Protein AF-A0A0L8AEV6-F1 (afdb_monomer_lite)

Structure (mmCIF, N/CA/C/O backbone):
data_AF-A0A0L8AEV6-F1
#
_entry.id   AF-A0A0L8AEV6-F1
#
loop_
_atom_site.group_PDB
_atom_site.id
_atom_site.type_symbol
_atom_site.label_atom_id
_atom_site.label_alt_id
_atom_site.label_comp_id
_atom_site.label_asym_id
_atom_site.label_entity_id
_atom_site.label_seq_id
_atom_site.pdbx_PDB_ins_code
_atom_site.Cartn_x
_atom_site.Cartn_y
_atom_site.Cartn_z
_atom_site.occupancy
_atom_site.B_iso_or_equiv
_atom_site.auth_seq_id
_atom_site.auth_comp_id
_atom_site.auth_asym_id
_atom_site.auth_atom_id
_atom_site.pdbx_PDB_model_num
ATOM 1 N N . MET A 1 1 ? 32.623 15.610 -85.788 1.00 56.69 1 MET A N 1
ATOM 2 C CA . MET A 1 1 ? 33.022 15.887 -84.391 1.00 56.69 1 MET A CA 1
ATOM 3 C C . MET A 1 1 ? 34.478 16.308 -84.399 1.00 56.69 1 MET A C 1
ATOM 5 O O . MET A 1 1 ? 35.258 15.693 -85.119 1.00 56.69 1 MET A O 1
ATOM 9 N N . ARG A 1 2 ? 34.822 17.404 -83.721 1.00 74.31 2 ARG A N 1
ATOM 10 C CA . ARG A 1 2 ? 36.180 17.974 -83.730 1.00 74.31 2 ARG A CA 1
ATOM 11 C C . ARG A 1 2 ? 37.019 17.178 -82.719 1.00 74.31 2 ARG A C 1
ATOM 13 O O . ARG A 1 2 ? 36.476 16.727 -81.717 1.00 74.31 2 ARG A O 1
ATOM 20 N N . ASN A 1 3 ? 38.322 17.002 -82.943 1.00 75.50 3 ASN A N 1
ATOM 21 C CA . ASN A 1 3 ? 39.177 16.171 -82.069 1.00 75.50 3 ASN A CA 1
ATOM 22 C C . ASN A 1 3 ? 39.126 16.573 -80.576 1.00 75.50 3 ASN A C 1
ATOM 24 O O . ASN A 1 3 ? 39.314 15.731 -79.702 1.00 75.50 3 ASN A O 1
ATOM 28 N N . TYR A 1 4 ? 38.805 17.837 -80.284 1.00 80.81 4 TYR A N 1
ATOM 29 C CA . TYR A 1 4 ? 38.609 18.361 -78.930 1.00 80.81 4 TYR A CA 1
ATOM 30 C C . TYR A 1 4 ? 37.416 17.740 -78.183 1.00 80.81 4 TYR A C 1
ATOM 32 O O . TYR A 1 4 ? 37.508 17.526 -76.976 1.00 80.81 4 TYR A O 1
ATOM 40 N N . ASP A 1 5 ? 36.330 17.395 -78.883 1.00 83.81 5 ASP A N 1
ATOM 41 C CA . ASP A 1 5 ? 35.128 16.814 -78.267 1.00 83.81 5 ASP A CA 1
ATOM 42 C C . ASP A 1 5 ? 35.411 15.391 -77.765 1.00 83.81 5 ASP A C 1
ATOM 44 O O . ASP A 1 5 ? 34.998 15.007 -76.673 1.00 83.81 5 ASP A O 1
ATOM 48 N N . LEU A 1 6 ? 36.178 14.615 -78.538 1.00 84.75 6 LEU A N 1
ATOM 49 C CA . LEU A 1 6 ? 36.577 13.251 -78.176 1.00 84.75 6 LEU A CA 1
ATOM 50 C C . LEU A 1 6 ? 37.546 13.236 -76.988 1.00 84.75 6 LEU A C 1
ATOM 52 O O . LEU A 1 6 ? 37.410 12.405 -76.090 1.00 84.75 6 LEU A O 1
ATOM 56 N N . GLU A 1 7 ? 38.495 14.174 -76.954 1.00 87.75 7 GLU A N 1
ATOM 57 C CA . GLU A 1 7 ? 39.428 14.349 -75.836 1.00 87.75 7 GLU A CA 1
ATOM 58 C C . GLU A 1 7 ? 38.678 14.733 -74.546 1.00 87.75 7 GLU A C 1
ATOM 60 O O . GLU A 1 7 ? 38.949 14.178 -73.476 1.00 87.75 7 GLU A O 1
ATOM 65 N N . PHE A 1 8 ? 37.684 15.624 -74.651 1.00 89.62 8 PHE A N 1
ATOM 66 C CA . PHE A 1 8 ? 36.804 15.995 -73.543 1.00 89.62 8 PHE A CA 1
ATOM 67 C C . PHE A 1 8 ? 35.978 14.801 -73.045 1.00 89.62 8 PHE A C 1
ATOM 69 O O . PHE A 1 8 ? 36.043 14.482 -71.857 1.00 89.62 8 PHE A O 1
ATOM 76 N N . LEU A 1 9 ? 35.272 14.087 -73.934 1.00 91.75 9 LEU A N 1
ATOM 77 C CA . LEU A 1 9 ? 34.476 12.908 -73.566 1.00 91.75 9 LEU A CA 1
ATOM 78 C C . LEU A 1 9 ? 35.332 11.819 -72.908 1.00 91.75 9 LEU A C 1
ATOM 80 O O . LEU A 1 9 ? 34.893 11.203 -71.936 1.00 91.75 9 LEU A O 1
ATOM 84 N N . LYS A 1 10 ? 36.558 11.592 -73.393 1.00 90.69 10 LYS A N 1
ATOM 85 C CA . LYS A 1 10 ? 37.486 10.608 -72.820 1.00 90.69 10 LYS A CA 1
ATOM 86 C C . LYS A 1 10 ? 37.889 10.982 -71.394 1.00 90.69 10 LYS A C 1
ATOM 88 O O . LYS A 1 10 ? 37.811 10.144 -70.498 1.00 90.69 10 LYS A O 1
ATOM 93 N N . ARG A 1 11 ? 38.289 12.237 -71.165 1.00 93.38 11 ARG A N 1
ATOM 94 C CA . ARG A 1 11 ? 38.660 12.732 -69.827 1.00 93.38 11 ARG A CA 1
ATOM 95 C C . ARG A 1 11 ? 37.471 12.706 -68.874 1.00 93.38 11 ARG A C 1
ATOM 97 O O . ARG A 1 11 ? 37.602 12.217 -67.758 1.00 93.38 11 ARG A O 1
ATOM 104 N N . PHE A 1 12 ? 36.311 13.153 -69.343 1.00 94.00 12 PHE A N 1
ATOM 105 C CA . PHE A 1 12 ? 35.071 13.140 -68.576 1.00 94.00 12 PHE A CA 1
ATOM 106 C C . PHE A 1 12 ? 34.655 11.714 -68.179 1.00 94.00 12 PHE A C 1
ATOM 108 O O . PHE A 1 12 ? 34.363 11.456 -67.014 1.00 94.00 12 PHE A O 1
ATOM 115 N N . SER A 1 13 ? 34.737 10.757 -69.108 1.00 94.56 13 SER A N 1
ATOM 116 C CA . SER A 1 13 ? 34.423 9.345 -68.842 1.00 94.56 13 SER A CA 1
ATOM 117 C C . SER A 1 13 ? 35.401 8.697 -67.858 1.00 94.56 13 SER A C 1
ATOM 119 O O . SER A 1 13 ? 34.974 7.940 -66.991 1.00 94.56 13 SER A O 1
ATOM 121 N N . MET A 1 14 ? 36.701 9.012 -67.941 1.00 95.69 14 MET A N 1
ATOM 122 C CA . MET A 1 14 ? 37.698 8.517 -66.978 1.00 95.69 14 MET A CA 1
ATOM 123 C C . MET A 1 14 ? 37.433 9.034 -65.562 1.00 95.69 14 MET A C 1
ATOM 125 O O . MET A 1 14 ? 37.534 8.268 -64.606 1.00 95.69 14 MET A O 1
ATOM 129 N N . VAL A 1 15 ? 37.058 10.310 -65.423 1.00 95.75 15 VAL A N 1
ATOM 130 C CA . VAL A 1 15 ? 36.694 10.887 -64.121 1.00 95.75 15 VAL A CA 1
ATOM 131 C C . VAL A 1 15 ? 35.445 10.207 -63.563 1.00 95.75 15 VAL A C 1
ATOM 133 O O . VAL A 1 15 ? 35.451 9.807 -62.402 1.00 95.75 15 VAL A O 1
ATOM 136 N N . ILE A 1 16 ? 34.405 9.997 -64.377 1.00 95.94 16 ILE A N 1
ATOM 137 C CA . ILE A 1 16 ? 33.194 9.283 -63.941 1.00 95.94 16 ILE A CA 1
ATOM 138 C C . ILE A 1 16 ? 33.519 7.851 -63.505 1.00 95.94 16 ILE A C 1
ATOM 140 O O . ILE A 1 16 ? 33.059 7.423 -62.450 1.00 95.94 16 ILE A O 1
ATOM 144 N N . ALA A 1 17 ? 34.326 7.121 -64.279 1.00 96.38 17 ALA A N 1
ATOM 145 C CA . ALA A 1 17 ? 34.719 5.757 -63.938 1.00 96.38 17 ALA A CA 1
ATOM 146 C C . ALA A 1 17 ? 35.492 5.705 -62.612 1.00 96.38 17 ALA A C 1
ATOM 148 O O . ALA A 1 17 ? 35.178 4.883 -61.752 1.00 96.38 17 ALA A O 1
ATOM 149 N N . LEU A 1 18 ? 36.443 6.622 -62.409 1.00 97.12 18 LEU A N 1
ATOM 150 C CA . LEU A 1 18 ? 37.191 6.735 -61.158 1.00 97.12 18 LEU A CA 1
ATOM 151 C C . LEU A 1 18 ? 36.253 7.005 -59.974 1.00 97.12 18 LEU A C 1
ATOM 153 O O . LEU A 1 18 ? 36.306 6.294 -58.970 1.00 97.12 18 LEU A O 1
ATOM 157 N N . LEU A 1 19 ? 35.355 7.983 -60.103 1.00 97.06 19 LEU A N 1
ATOM 158 C CA . LEU A 1 19 ? 34.392 8.308 -59.052 1.00 97.06 19 LEU A CA 1
ATOM 159 C C . LEU A 1 19 ? 33.478 7.116 -58.744 1.00 97.06 19 LEU A C 1
ATOM 161 O O . LEU A 1 19 ? 33.312 6.775 -57.577 1.00 97.06 19 LEU A O 1
ATOM 165 N N . ALA A 1 20 ? 32.973 6.422 -59.767 1.00 96.88 20 ALA A N 1
ATOM 166 C CA . ALA A 1 20 ? 32.144 5.232 -59.592 1.00 96.88 20 ALA A CA 1
ATOM 167 C C . ALA A 1 20 ? 32.888 4.112 -58.845 1.00 96.88 20 ALA A C 1
ATOM 169 O O . ALA A 1 20 ? 32.328 3.505 -57.931 1.00 96.88 20 ALA A O 1
ATOM 170 N N . THR A 1 21 ? 34.162 3.864 -59.173 1.00 97.31 21 THR A N 1
ATOM 171 C CA . THR A 1 21 ? 34.972 2.860 -58.461 1.00 97.31 21 THR A CA 1
ATOM 172 C C . THR A 1 21 ? 35.213 3.226 -57.001 1.00 97.31 21 THR A C 1
ATOM 174 O O . THR A 1 21 ? 35.112 2.360 -56.133 1.00 97.31 21 THR A O 1
ATOM 177 N N . ILE A 1 22 ? 35.466 4.506 -56.713 1.00 98.00 22 ILE A N 1
ATOM 178 C CA . ILE A 1 22 ? 35.651 4.989 -55.342 1.00 98.00 22 ILE A CA 1
ATOM 179 C C . ILE A 1 22 ? 34.350 4.823 -54.558 1.00 98.00 22 ILE A C 1
ATOM 181 O O . ILE A 1 22 ? 34.367 4.291 -53.451 1.00 98.00 22 ILE A O 1
ATOM 185 N N . THR A 1 23 ? 33.213 5.211 -55.138 1.00 97.62 23 THR A N 1
ATOM 186 C CA . THR A 1 23 ? 31.901 5.046 -54.508 1.00 97.62 23 THR A CA 1
ATOM 187 C C . THR A 1 23 ? 31.614 3.582 -54.184 1.00 97.62 23 THR A C 1
ATOM 189 O O . THR A 1 23 ? 31.248 3.278 -53.050 1.00 97.62 23 THR A O 1
ATOM 192 N N . LEU A 1 24 ? 31.835 2.660 -55.127 1.00 97.94 24 LEU A N 1
ATOM 193 C CA . LEU A 1 24 ? 31.657 1.226 -54.879 1.00 97.94 24 LEU A CA 1
ATOM 194 C C . LEU A 1 24 ? 32.587 0.719 -53.769 1.00 97.94 24 LEU A C 1
ATOM 196 O O . LEU A 1 24 ? 32.140 -0.011 -52.885 1.00 97.94 24 LEU A O 1
ATOM 200 N N . GLY A 1 25 ? 33.851 1.151 -53.763 1.00 97.81 25 GLY A N 1
ATOM 201 C CA . GLY A 1 25 ? 34.806 0.816 -52.706 1.00 97.81 25 GLY A CA 1
ATOM 202 C C . GLY A 1 25 ? 34.353 1.287 -51.321 1.00 97.81 25 GLY A C 1
ATOM 203 O O . GLY A 1 25 ? 34.403 0.516 -50.362 1.00 97.81 25 GLY A O 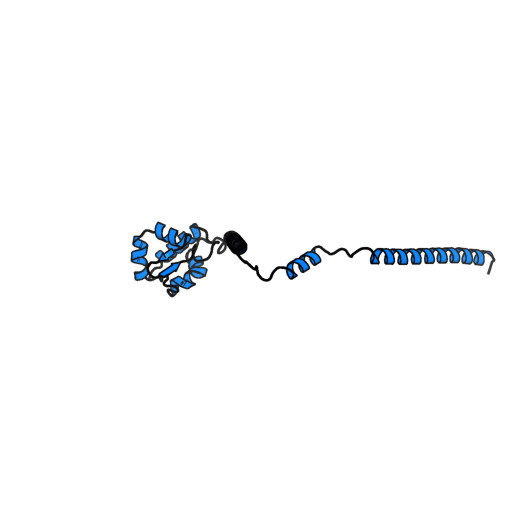1
ATOM 204 N N . LEU A 1 26 ? 33.845 2.519 -51.215 1.00 97.81 26 LEU A N 1
ATOM 205 C CA . LEU A 1 26 ? 33.321 3.070 -49.962 1.00 97.81 26 LEU A CA 1
ATOM 206 C C . LEU A 1 26 ? 32.075 2.321 -49.473 1.00 97.81 26 LEU A C 1
ATOM 208 O O . LEU A 1 26 ? 31.958 2.066 -48.276 1.00 97.81 26 LEU A O 1
ATOM 212 N N . ILE A 1 27 ? 31.175 1.920 -50.378 1.00 97.31 27 ILE A N 1
ATOM 213 C CA . ILE A 1 27 ? 29.987 1.125 -50.028 1.00 97.31 27 ILE A CA 1
ATOM 214 C C . ILE A 1 27 ? 30.397 -0.242 -49.467 1.00 97.31 27 ILE A C 1
ATOM 216 O O . ILE A 1 27 ? 29.889 -0.654 -48.424 1.00 97.31 27 ILE A O 1
ATOM 220 N N . LEU A 1 28 ? 31.338 -0.931 -50.121 1.00 97.25 28 LEU A N 1
ATOM 221 C CA . LEU A 1 28 ? 31.825 -2.236 -49.662 1.00 97.25 28 LEU A CA 1
ATOM 222 C C . LEU A 1 28 ? 32.529 -2.136 -48.305 1.00 97.25 28 LEU A C 1
ATOM 224 O O . LEU A 1 28 ? 32.299 -2.971 -47.431 1.00 97.25 28 LEU A O 1
ATOM 228 N N . LEU A 1 29 ? 33.344 -1.098 -48.105 1.00 95.75 29 LEU A N 1
ATOM 229 C CA . LEU A 1 29 ? 34.008 -0.847 -46.828 1.00 95.75 29 LEU A CA 1
ATOM 230 C C . LEU A 1 29 ? 32.997 -0.551 -45.711 1.00 95.75 29 LEU A C 1
ATOM 232 O O . LEU A 1 29 ? 33.110 -1.114 -44.622 1.00 95.75 29 LEU A O 1
ATOM 236 N N . ALA A 1 30 ? 31.989 0.284 -45.977 1.00 94.75 30 ALA A N 1
ATOM 237 C CA . ALA A 1 30 ? 30.932 0.587 -45.015 1.00 94.75 30 ALA A CA 1
ATOM 238 C C . ALA A 1 30 ? 30.132 -0.669 -44.636 1.00 94.75 30 ALA A C 1
ATOM 240 O O . ALA A 1 30 ? 29.903 -0.914 -43.451 1.00 94.75 30 ALA A O 1
ATOM 241 N N . ALA A 1 31 ? 29.772 -1.502 -45.618 1.00 94.12 31 ALA A N 1
ATOM 242 C CA . ALA A 1 31 ? 29.096 -2.775 -45.376 1.00 94.12 31 ALA A CA 1
ATOM 243 C C . ALA A 1 31 ? 29.964 -3.725 -44.535 1.00 94.12 31 ALA A C 1
ATOM 245 O O . ALA A 1 31 ? 29.481 -4.308 -43.565 1.00 94.12 31 ALA A O 1
ATOM 246 N N . TYR A 1 32 ? 31.261 -3.827 -44.846 1.00 95.44 32 TYR A N 1
ATOM 247 C CA . TYR A 1 32 ? 32.200 -4.633 -44.069 1.00 95.44 32 TYR A CA 1
ATOM 248 C C . TYR A 1 32 ? 32.265 -4.177 -42.606 1.00 95.44 32 TYR A C 1
ATOM 250 O O . TYR A 1 32 ? 32.092 -4.997 -41.706 1.00 95.44 32 TYR A O 1
ATOM 258 N N . ILE A 1 33 ? 32.436 -2.875 -42.354 1.00 93.25 33 ILE A N 1
ATOM 259 C CA . ILE A 1 33 ? 32.487 -2.321 -40.992 1.00 93.25 33 ILE A CA 1
ATOM 260 C C . ILE A 1 33 ? 31.164 -2.564 -40.252 1.00 93.25 33 ILE A C 1
ATOM 262 O O . ILE A 1 33 ? 31.179 -3.020 -39.109 1.00 93.25 33 ILE A O 1
ATOM 266 N N . HIS A 1 34 ? 30.023 -2.342 -40.909 1.00 90.81 34 HIS A N 1
ATOM 267 C CA . HIS A 1 34 ? 28.701 -2.540 -40.311 1.00 90.81 34 HIS A CA 1
ATOM 268 C C . HIS A 1 34 ? 28.459 -3.990 -39.862 1.00 90.81 34 HIS A C 1
ATOM 270 O O . HIS A 1 34 ? 27.859 -4.216 -38.819 1.00 90.81 34 HIS A O 1
ATOM 276 N N . THR A 1 35 ? 28.983 -4.983 -40.590 1.00 89.75 35 THR A N 1
ATOM 277 C CA . THR A 1 35 ? 28.868 -6.401 -40.188 1.00 89.75 35 THR A CA 1
ATOM 278 C C . THR A 1 35 ? 29.774 -6.804 -39.020 1.00 89.75 35 THR A C 1
ATOM 280 O O . THR A 1 35 ? 29.586 -7.876 -38.446 1.00 89.75 35 THR A O 1
ATOM 283 N N . ARG A 1 36 ? 30.775 -5.986 -38.671 1.00 92.38 36 ARG A N 1
ATOM 284 C CA . ARG A 1 36 ? 31.765 -6.292 -37.623 1.00 92.38 36 ARG A CA 1
ATOM 285 C C . ARG A 1 36 ? 31.505 -5.568 -36.305 1.00 92.38 36 ARG A C 1
ATOM 287 O O . ARG A 1 36 ? 32.052 -5.987 -35.288 1.00 92.38 36 ARG A O 1
ATOM 294 N N . ILE A 1 37 ? 30.695 -4.511 -36.311 1.00 86.75 37 ILE A N 1
ATOM 295 C CA . ILE A 1 37 ? 30.365 -3.734 -35.115 1.00 86.75 37 ILE A CA 1
ATOM 296 C C . ILE A 1 37 ? 28.958 -4.133 -34.650 1.00 86.75 37 ILE A C 1
ATOM 298 O O . ILE A 1 37 ? 28.020 -4.051 -35.445 1.00 86.75 37 ILE A O 1
ATOM 302 N N . PRO A 1 38 ? 28.777 -4.575 -33.391 1.00 81.50 38 PRO A N 1
ATOM 303 C CA . PRO A 1 38 ? 27.448 -4.873 -32.874 1.00 81.50 38 PRO A CA 1
ATOM 304 C C . PRO A 1 38 ? 26.574 -3.609 -32.917 1.00 81.50 38 PRO A C 1
ATOM 306 O O . PRO A 1 38 ? 27.062 -2.522 -32.603 1.00 81.50 38 PRO A O 1
ATOM 309 N N . PRO A 1 39 ? 25.289 -3.724 -33.295 1.00 79.69 39 PRO A N 1
ATOM 310 C CA . PRO A 1 39 ? 24.402 -2.573 -33.346 1.00 79.69 39 PRO A CA 1
ATOM 311 C C . PRO A 1 39 ? 24.244 -1.966 -31.950 1.00 79.69 39 PRO A C 1
ATOM 313 O O . PRO A 1 39 ? 24.089 -2.687 -30.962 1.00 79.69 39 PRO A O 1
ATOM 316 N N . GLU A 1 40 ? 24.250 -0.636 -31.867 1.00 80.50 40 GLU A N 1
ATOM 317 C CA . GLU A 1 40 ? 23.989 0.052 -30.608 1.00 80.50 40 GLU A CA 1
ATOM 318 C C . GLU A 1 40 ? 22.561 -0.237 -30.137 1.00 80.50 40 GLU A C 1
ATOM 320 O O . GLU A 1 40 ? 21.574 0.003 -30.838 1.00 80.50 40 GLU A O 1
ATOM 325 N N . VAL A 1 41 ? 22.443 -0.774 -28.924 1.00 84.69 41 VAL A N 1
ATOM 326 C CA . VAL A 1 41 ? 21.146 -1.028 -28.305 1.00 84.69 41 VAL A CA 1
ATOM 327 C C . VAL A 1 41 ? 20.667 0.273 -27.679 1.00 84.69 41 VAL A C 1
ATOM 329 O O . VAL A 1 41 ? 21.320 0.820 -26.792 1.00 84.69 41 VAL A O 1
ATOM 332 N N . SER A 1 42 ? 19.504 0.768 -28.108 1.00 88.44 42 SER A N 1
ATOM 333 C CA . SER A 1 42 ? 18.943 1.974 -27.505 1.00 88.44 42 SER A CA 1
ATOM 334 C C . SER A 1 42 ? 18.688 1.764 -26.001 1.00 88.44 42 SER A C 1
ATOM 336 O O . SER A 1 42 ? 18.255 0.677 -25.593 1.00 88.44 42 SER A O 1
ATOM 338 N N . PRO A 1 43 ? 18.835 2.803 -25.159 1.00 88.00 43 PRO A N 1
ATOM 339 C CA . PRO A 1 43 ? 18.505 2.707 -23.735 1.00 88.00 43 PRO A CA 1
ATOM 340 C C . PRO A 1 43 ? 17.066 2.226 -23.484 1.00 88.00 43 PRO A C 1
ATOM 342 O O . PRO A 1 43 ? 16.775 1.545 -22.502 1.00 88.00 43 PRO A O 1
ATOM 345 N N . THR A 1 44 ? 16.148 2.538 -24.403 1.00 90.12 44 THR A N 1
ATOM 346 C CA . THR A 1 44 ? 14.757 2.071 -24.365 1.00 90.12 44 THR A CA 1
ATOM 347 C C . THR A 1 44 ? 14.617 0.579 -24.680 1.00 90.12 44 THR A C 1
ATOM 349 O O . THR A 1 44 ? 13.786 -0.099 -24.076 1.00 90.12 44 THR A O 1
ATOM 352 N N . ALA A 1 45 ? 15.410 0.030 -25.604 1.00 86.69 45 ALA A N 1
ATOM 353 C CA . ALA A 1 45 ? 15.432 -1.401 -25.896 1.00 86.69 45 ALA A CA 1
ATOM 354 C C . ALA A 1 45 ? 16.069 -2.205 -24.752 1.00 86.69 45 ALA A C 1
ATOM 356 O O . ALA A 1 45 ? 15.545 -3.265 -24.404 1.00 86.69 45 ALA A O 1
ATOM 357 N N . ALA A 1 46 ? 17.116 -1.668 -24.120 1.00 87.62 46 ALA A N 1
ATOM 358 C CA . ALA A 1 46 ? 17.718 -2.250 -22.922 1.00 87.62 46 ALA A CA 1
ATOM 359 C C . ALA A 1 46 ? 16.697 -2.346 -21.772 1.00 87.62 46 ALA A C 1
ATOM 361 O O . ALA A 1 46 ? 16.410 -3.447 -21.303 1.00 87.62 46 ALA A O 1
ATOM 362 N N . LYS A 1 47 ? 16.021 -1.236 -21.431 1.00 86.81 47 LYS A N 1
ATOM 363 C CA . LYS A 1 47 ? 14.976 -1.213 -20.387 1.00 86.81 47 LYS A CA 1
ATOM 364 C C . LYS A 1 47 ? 13.827 -2.192 -20.644 1.00 86.81 47 LYS A C 1
ATOM 366 O O . LYS A 1 47 ? 13.369 -2.866 -19.727 1.00 86.81 47 LYS A O 1
ATOM 371 N N . ARG A 1 48 ? 13.357 -2.307 -21.893 1.00 87.06 48 ARG A N 1
ATOM 372 C CA . ARG A 1 48 ? 12.302 -3.278 -22.251 1.00 87.06 48 ARG A CA 1
ATOM 373 C C . ARG A 1 48 ? 12.754 -4.726 -22.078 1.00 87.06 48 ARG A C 1
ATOM 375 O O . ARG A 1 48 ? 11.931 -5.602 -21.831 1.00 87.06 48 ARG A O 1
ATOM 382 N N . THR A 1 49 ? 14.037 -5.011 -22.265 1.00 86.81 49 THR A N 1
ATOM 383 C CA . THR A 1 49 ? 14.584 -6.351 -22.033 1.00 86.81 49 THR A CA 1
ATOM 384 C C . THR A 1 49 ? 14.718 -6.623 -20.541 1.00 86.81 49 THR A C 1
ATOM 386 O O . THR A 1 49 ? 14.242 -7.661 -20.098 1.00 86.81 49 THR A O 1
ATOM 389 N N . GLU A 1 50 ? 15.222 -5.665 -19.760 1.00 86.81 50 GLU A N 1
ATOM 390 C CA . GLU A 1 50 ? 15.292 -5.748 -18.291 1.00 86.81 50 GLU A CA 1
ATOM 391 C C . GLU A 1 50 ? 13.923 -6.006 -17.650 1.00 86.81 50 GLU A C 1
ATOM 393 O O . GLU A 1 50 ? 13.784 -6.883 -16.802 1.00 86.81 50 GLU A O 1
ATOM 398 N N . GLN A 1 51 ? 12.882 -5.306 -18.104 1.00 86.12 51 GLN A N 1
ATOM 399 C CA . GLN A 1 51 ? 11.516 -5.530 -17.624 1.00 86.12 51 GLN A CA 1
ATOM 400 C C . GLN A 1 51 ? 11.020 -6.953 -17.920 1.00 86.12 51 GLN A C 1
ATOM 402 O O . GLN A 1 51 ? 10.361 -7.558 -17.077 1.00 86.12 51 GLN A O 1
ATOM 407 N N . ARG A 1 52 ? 11.363 -7.512 -19.089 1.00 84.56 52 ARG A N 1
ATOM 408 C CA . ARG A 1 52 ? 10.948 -8.867 -19.497 1.00 84.56 52 ARG A CA 1
ATOM 409 C C . ARG A 1 52 ? 11.690 -9.983 -18.765 1.00 84.56 52 ARG A C 1
ATOM 411 O O . ARG A 1 52 ? 11.116 -11.051 -18.598 1.00 84.56 52 ARG A O 1
ATOM 418 N N . ILE A 1 53 ? 12.936 -9.752 -18.351 1.00 86.31 53 ILE A N 1
ATOM 419 C CA . ILE A 1 53 ? 13.726 -10.726 -17.577 1.00 86.31 53 ILE A CA 1
ATOM 420 C C . ILE A 1 53 ? 13.553 -10.560 -16.064 1.00 86.31 53 ILE A C 1
ATOM 422 O O . ILE A 1 53 ? 14.174 -11.296 -15.298 1.00 86.31 53 ILE A O 1
ATOM 426 N N . SER A 1 54 ? 12.742 -9.594 -15.621 1.00 80.25 54 SER A N 1
ATOM 427 C CA . SER A 1 54 ? 12.472 -9.429 -14.197 1.00 80.25 54 SER A CA 1
ATOM 428 C C . SER A 1 54 ? 11.821 -10.702 -13.625 1.00 80.25 54 SER A C 1
ATOM 430 O O . SER A 1 54 ? 10.931 -11.273 -14.262 1.00 80.25 54 SER A O 1
ATOM 432 N N . PRO A 1 55 ? 12.270 -11.195 -12.454 1.00 78.94 55 PRO A N 1
ATOM 433 C CA . PRO A 1 55 ? 11.713 -12.405 -11.868 1.00 78.94 55 PRO A CA 1
ATOM 434 C C . PRO A 1 55 ? 10.223 -12.216 -11.576 1.00 78.94 55 PRO A C 1
ATOM 436 O O . PRO A 1 55 ? 9.830 -11.243 -10.935 1.00 78.94 55 PRO A O 1
ATOM 439 N N . THR A 1 56 ? 9.397 -13.181 -11.977 1.00 78.75 56 THR A N 1
ATOM 440 C CA . THR A 1 56 ? 7.956 -13.195 -11.668 1.00 78.75 56 THR A CA 1
ATOM 441 C C . THR A 1 56 ? 7.665 -13.484 -10.191 1.00 78.75 56 THR A C 1
ATOM 443 O O . THR A 1 56 ? 6.536 -13.325 -9.736 1.00 78.75 56 THR A O 1
ATOM 446 N N . GLY A 1 57 ? 8.680 -13.901 -9.434 1.00 73.19 57 GLY A N 1
ATOM 447 C CA . GLY A 1 57 ? 8.639 -14.127 -7.997 1.00 73.19 57 GLY A CA 1
ATOM 448 C C . GLY A 1 57 ? 10.046 -14.354 -7.452 1.00 73.19 57 GLY A C 1
ATOM 449 O O . GLY A 1 57 ? 10.965 -14.699 -8.195 1.00 73.19 57 GLY A O 1
ATOM 450 N N . ALA A 1 58 ? 10.226 -14.148 -6.151 1.00 76.56 58 ALA A N 1
ATOM 451 C CA . ALA A 1 58 ? 11.480 -14.441 -5.470 1.00 76.56 58 ALA A CA 1
ATOM 452 C C . ALA A 1 58 ? 11.405 -15.824 -4.807 1.00 76.56 58 ALA A C 1
ATOM 454 O O . ALA A 1 58 ? 10.430 -16.135 -4.123 1.00 76.56 58 ALA A O 1
ATOM 455 N N . VAL A 1 59 ? 12.434 -16.652 -5.008 1.00 75.62 59 VAL A N 1
ATOM 456 C CA . VAL A 1 59 ? 12.574 -17.942 -4.321 1.00 75.62 59 VAL A CA 1
ATOM 457 C C . VAL A 1 59 ? 13.444 -17.732 -3.090 1.00 75.62 59 VAL A C 1
ATOM 459 O O . VAL A 1 59 ? 14.624 -17.405 -3.195 1.00 75.62 59 VAL A O 1
ATOM 462 N N . TYR A 1 60 ? 12.850 -17.928 -1.920 1.00 80.00 60 TYR A N 1
ATOM 463 C CA . TYR A 1 60 ? 13.525 -17.813 -0.635 1.00 80.00 60 TYR A CA 1
ATOM 464 C C . TYR A 1 60 ? 13.727 -19.217 -0.059 1.00 80.00 60 TYR A C 1
ATOM 466 O O . TYR A 1 60 ? 12.778 -19.833 0.416 1.00 80.00 60 TYR A O 1
ATOM 474 N N . ALA A 1 61 ? 14.954 -19.742 -0.123 1.00 79.06 61 ALA A N 1
ATOM 475 C CA . ALA A 1 61 ? 15.300 -21.055 0.425 1.00 79.06 61 ALA A CA 1
ATOM 476 C C . ALA A 1 61 ? 16.293 -20.935 1.591 1.00 79.06 61 ALA A C 1
ATOM 478 O O . ALA A 1 61 ? 17.229 -20.136 1.545 1.00 79.06 61 ALA A O 1
ATOM 479 N N . GLY A 1 62 ? 16.099 -21.755 2.627 1.00 83.06 62 GLY A N 1
ATOM 480 C CA . GLY A 1 62 ? 16.960 -21.784 3.812 1.00 83.06 62 GLY A CA 1
ATOM 481 C C . GLY A 1 62 ? 16.888 -20.517 4.675 1.00 83.06 62 GLY A C 1
ATOM 482 O O . GLY A 1 62 ? 16.041 -19.642 4.486 1.00 83.06 62 GLY A O 1
ATOM 483 N N . SER A 1 63 ? 17.794 -20.415 5.649 1.00 78.25 63 SER A N 1
ATOM 484 C CA . SER A 1 63 ? 17.873 -19.273 6.574 1.00 78.25 63 SER A CA 1
ATOM 485 C C . SER A 1 63 ? 18.249 -17.961 5.875 1.00 78.25 63 SER A C 1
ATOM 487 O O . SER A 1 63 ? 17.742 -16.900 6.236 1.00 78.25 63 SER A O 1
ATOM 489 N N . THR A 1 64 ? 19.078 -18.026 4.831 1.00 80.00 64 THR A N 1
ATOM 490 C CA .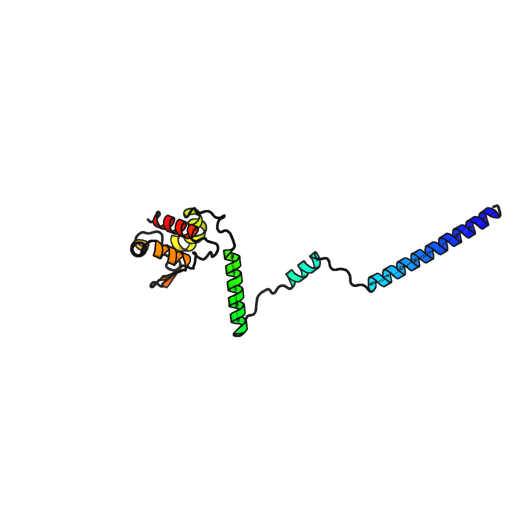 THR A 1 64 ? 19.430 -16.876 3.983 1.00 80.00 64 THR A CA 1
ATOM 491 C C . THR A 1 64 ? 18.237 -16.392 3.160 1.00 80.00 64 THR A C 1
ATOM 493 O O . THR A 1 64 ? 18.013 -15.186 3.053 1.00 80.00 64 THR A O 1
ATOM 496 N N . GLY A 1 65 ? 17.416 -17.314 2.649 1.00 82.44 65 GLY A N 1
ATOM 497 C CA . GLY A 1 65 ? 16.149 -16.996 1.998 1.00 82.44 65 GLY A CA 1
ATOM 498 C C . GLY A 1 65 ? 15.168 -16.298 2.939 1.00 82.44 65 GLY A C 1
ATOM 499 O O . GLY A 1 65 ? 14.623 -15.259 2.578 1.00 82.44 65 GLY A O 1
ATOM 500 N N . ALA A 1 66 ? 14.989 -16.808 4.160 1.00 82.06 66 ALA A N 1
ATOM 501 C CA . ALA A 1 66 ? 14.096 -16.196 5.148 1.00 82.06 66 ALA A CA 1
ATOM 502 C C . ALA A 1 66 ? 14.509 -14.752 5.497 1.00 82.06 66 ALA A C 1
ATOM 504 O O . ALA A 1 66 ? 13.661 -13.859 5.561 1.00 82.06 66 ALA A O 1
ATOM 505 N N . ALA A 1 67 ? 15.813 -14.497 5.646 1.00 82.94 67 ALA A N 1
ATOM 506 C CA . ALA A 1 67 ? 16.335 -13.149 5.862 1.00 82.94 67 ALA A CA 1
ATOM 507 C C . ALA A 1 67 ? 16.070 -12.224 4.658 1.00 82.94 67 ALA A C 1
ATOM 509 O O . ALA A 1 67 ? 15.614 -11.093 4.832 1.00 82.94 67 ALA A O 1
ATOM 510 N N . ALA A 1 68 ? 16.284 -12.712 3.432 1.00 82.75 68 ALA A N 1
ATOM 511 C CA . ALA A 1 68 ? 15.999 -11.952 2.216 1.00 82.75 68 ALA A CA 1
ATOM 512 C C . ALA A 1 68 ? 14.495 -11.664 2.037 1.00 82.75 68 ALA A C 1
ATOM 514 O O . ALA A 1 68 ? 14.126 -10.579 1.586 1.00 82.75 68 ALA A O 1
ATOM 515 N N . GLN A 1 69 ? 13.617 -12.587 2.443 1.00 83.88 69 GLN A N 1
ATOM 516 C CA . GLN A 1 69 ? 12.168 -12.381 2.437 1.00 83.88 69 GLN A CA 1
ATOM 517 C C . GLN A 1 69 ? 11.748 -11.310 3.445 1.00 83.88 69 GLN A C 1
ATOM 519 O O . GLN A 1 69 ? 10.943 -10.436 3.120 1.00 83.88 69 GLN A O 1
ATOM 524 N N . ALA A 1 70 ? 12.307 -11.348 4.658 1.00 85.62 70 ALA A N 1
ATOM 525 C CA . ALA A 1 70 ? 12.051 -10.334 5.674 1.00 85.62 70 ALA A CA 1
ATOM 526 C C . ALA A 1 70 ? 12.515 -8.946 5.205 1.00 85.62 70 ALA A C 1
ATOM 528 O O . ALA A 1 70 ? 11.758 -7.981 5.316 1.00 85.62 70 ALA A O 1
ATOM 529 N N . ALA A 1 71 ? 13.703 -8.857 4.598 1.00 85.38 71 ALA A N 1
ATOM 530 C CA . ALA A 1 71 ? 14.222 -7.617 4.025 1.00 85.38 71 ALA A CA 1
ATOM 531 C C . ALA A 1 71 ? 13.339 -7.091 2.880 1.00 85.38 71 ALA A C 1
ATOM 533 O O . ALA A 1 71 ? 13.010 -5.906 2.846 1.00 85.38 71 ALA A O 1
ATOM 534 N N . ALA A 1 72 ? 12.888 -7.967 1.977 1.00 84.69 72 ALA A N 1
ATOM 535 C CA . ALA A 1 72 ? 11.984 -7.590 0.893 1.00 84.69 72 ALA A CA 1
ATOM 536 C C . ALA A 1 72 ? 10.621 -7.105 1.416 1.00 84.69 72 ALA A C 1
ATOM 538 O O . ALA A 1 72 ? 10.103 -6.092 0.945 1.00 84.69 72 ALA A O 1
ATOM 539 N N . LYS A 1 73 ? 10.059 -7.776 2.431 1.00 85.25 73 LYS A N 1
ATOM 540 C CA . LYS A 1 73 ? 8.816 -7.350 3.090 1.00 85.25 73 LYS A CA 1
ATOM 541 C C . LYS A 1 73 ? 8.986 -5.994 3.776 1.00 85.25 73 LYS A C 1
ATOM 543 O O . LYS A 1 73 ? 8.117 -5.138 3.632 1.00 85.25 73 LYS A O 1
ATOM 548 N N . ALA A 1 74 ? 10.100 -5.774 4.471 1.00 85.62 74 ALA A N 1
ATOM 549 C CA . ALA A 1 74 ? 10.410 -4.491 5.095 1.00 85.62 74 ALA A CA 1
ATOM 550 C C . ALA A 1 74 ? 10.539 -3.368 4.051 1.00 85.62 74 ALA A C 1
ATOM 552 O O . ALA A 1 74 ? 9.958 -2.299 4.228 1.00 85.62 74 ALA A O 1
ATOM 553 N N . ALA A 1 75 ? 11.211 -3.624 2.925 1.00 85.50 75 ALA A N 1
ATOM 554 C CA . ALA A 1 75 ? 11.320 -2.666 1.825 1.00 85.50 75 ALA A CA 1
ATOM 555 C C . ALA A 1 75 ? 9.955 -2.347 1.188 1.00 85.50 75 ALA A C 1
ATOM 557 O O . ALA A 1 75 ? 9.664 -1.187 0.890 1.00 85.50 75 ALA A O 1
ATOM 558 N N . ALA A 1 76 ? 9.089 -3.351 1.018 1.00 84.88 76 ALA A N 1
ATOM 559 C CA . ALA A 1 76 ? 7.730 -3.154 0.518 1.00 84.88 76 ALA A CA 1
ATOM 560 C C . ALA A 1 76 ? 6.876 -2.319 1.486 1.00 84.88 76 ALA A C 1
ATOM 562 O O . ALA A 1 76 ? 6.193 -1.392 1.051 1.00 84.88 76 ALA A O 1
ATOM 563 N N . LEU A 1 77 ? 6.961 -2.594 2.792 1.00 83.44 77 LEU A N 1
ATOM 564 C CA . LEU A 1 77 ? 6.290 -1.805 3.828 1.00 83.44 77 LEU A CA 1
ATOM 565 C C . LEU A 1 77 ? 6.795 -0.360 3.855 1.00 83.44 77 LEU A C 1
ATOM 567 O O . LEU A 1 77 ? 5.978 0.551 3.910 1.00 83.44 77 LEU A O 1
ATOM 571 N N . ALA A 1 78 ? 8.106 -0.135 3.742 1.00 83.94 78 ALA A N 1
ATOM 572 C CA . ALA A 1 78 ? 8.683 1.207 3.682 1.00 83.94 78 ALA A CA 1
ATOM 573 C C . ALA A 1 78 ? 8.206 1.987 2.445 1.00 83.94 78 ALA A C 1
ATOM 575 O O . ALA A 1 78 ? 7.857 3.162 2.542 1.00 83.94 78 ALA A O 1
ATOM 576 N N . LYS A 1 79 ? 8.125 1.325 1.283 1.00 84.94 79 LYS A N 1
ATOM 577 C CA . LYS A 1 79 ? 7.588 1.928 0.054 1.00 84.94 79 LYS A CA 1
ATOM 578 C C . LYS A 1 79 ? 6.093 2.238 0.155 1.00 84.94 79 LYS A C 1
ATOM 580 O O . LYS A 1 79 ? 5.639 3.235 -0.399 1.00 84.94 79 LYS A O 1
ATOM 585 N N . ALA A 1 80 ? 5.323 1.383 0.822 1.00 80.69 80 ALA A N 1
ATOM 586 C CA . ALA A 1 80 ? 3.910 1.640 1.067 1.00 80.69 80 ALA A CA 1
ATOM 587 C C . ALA A 1 80 ? 3.729 2.796 2.065 1.00 80.69 80 ALA A C 1
ATOM 589 O O . ALA A 1 80 ? 2.924 3.684 1.817 1.00 80.69 80 ALA A O 1
ATOM 590 N N . ALA A 1 81 ? 4.531 2.838 3.131 1.00 79.50 81 ALA A N 1
ATOM 591 C CA . ALA A 1 81 ? 4.514 3.903 4.131 1.00 79.50 81 ALA A CA 1
ATOM 592 C C . ALA A 1 81 ? 4.924 5.279 3.579 1.00 79.50 81 ALA A C 1
ATOM 594 O O . ALA A 1 81 ? 4.532 6.292 4.144 1.00 79.50 81 ALA A O 1
ATOM 595 N N . SER A 1 82 ? 5.692 5.338 2.483 1.00 78.88 82 SER A N 1
ATOM 596 C CA . SER A 1 82 ? 6.072 6.608 1.849 1.00 78.88 82 SER A CA 1
ATOM 597 C C . SER A 1 82 ? 4.969 7.234 0.990 1.00 78.88 82 SER A C 1
ATOM 599 O O . SER A 1 82 ? 5.146 8.343 0.485 1.00 78.88 82 SER A O 1
ATOM 601 N N . GLN A 1 83 ? 3.846 6.538 0.793 1.00 85.12 83 GLN A N 1
ATOM 602 C CA . GLN A 1 83 ? 2.700 7.087 0.077 1.00 85.12 83 GLN A CA 1
ATOM 603 C C . GLN A 1 83 ? 1.891 8.015 0.982 1.00 85.12 83 GLN A C 1
ATOM 605 O O . GLN A 1 83 ? 1.802 7.814 2.188 1.00 85.12 83 GLN A O 1
ATOM 610 N N . VAL A 1 84 ? 1.248 9.016 0.386 1.00 86.38 84 VAL A N 1
ATOM 611 C CA . VAL A 1 84 ? 0.301 9.874 1.103 1.00 86.38 84 VAL A CA 1
ATOM 612 C C . VAL A 1 84 ? -1.070 9.199 1.085 1.00 86.38 84 VAL A C 1
ATOM 614 O O . VAL A 1 84 ? -1.743 9.173 0.052 1.00 86.38 84 VAL A O 1
ATOM 617 N N . ALA A 1 85 ? -1.493 8.640 2.220 1.00 89.81 85 ALA A N 1
ATOM 618 C CA . ALA A 1 85 ? -2.804 8.008 2.336 1.00 89.81 85 ALA A CA 1
ATOM 619 C C . ALA A 1 85 ? -3.933 9.035 2.157 1.00 89.81 85 ALA A C 1
ATOM 621 O O . ALA A 1 85 ? -3.935 10.087 2.799 1.00 89.81 85 ALA A O 1
ATOM 622 N N . TYR A 1 86 ? -4.906 8.714 1.297 1.00 91.38 86 TYR A N 1
ATOM 623 C CA . TYR A 1 86 ? -6.139 9.494 1.103 1.00 91.38 86 TYR A CA 1
ATOM 624 C C . TYR A 1 86 ? -5.902 10.990 0.816 1.00 91.38 86 TYR A C 1
ATOM 626 O O . TYR A 1 86 ? -6.635 11.853 1.293 1.00 91.38 86 TYR A O 1
ATOM 634 N N . GLY A 1 87 ? -4.833 11.320 0.081 1.00 89.69 87 GLY A N 1
ATOM 635 C CA . GLY A 1 87 ? -4.477 12.712 -0.223 1.00 89.69 87 GLY A CA 1
ATOM 636 C C . GLY A 1 87 ? -4.088 13.549 1.003 1.00 89.69 87 GLY A C 1
ATOM 637 O O . GLY A 1 87 ? -4.067 14.772 0.920 1.00 89.69 87 GLY A O 1
ATOM 638 N N . GLY A 1 88 ? -3.799 12.909 2.142 1.00 90.50 88 GLY A N 1
ATOM 639 C CA . GLY A 1 88 ? -3.414 13.574 3.386 1.00 90.50 88 GLY A CA 1
ATOM 640 C C . GLY A 1 88 ? -4.596 14.151 4.164 1.00 90.50 88 GLY A C 1
ATOM 641 O O . GLY A 1 88 ? -4.383 14.906 5.112 1.00 90.50 88 GLY A O 1
ATOM 642 N N . THR A 1 89 ? -5.836 13.816 3.784 1.00 93.06 89 THR A N 1
ATOM 643 C CA . THR A 1 89 ? -7.021 14.255 4.529 1.00 93.06 89 THR A CA 1
ATOM 644 C C . THR A 1 89 ? -6.954 13.784 5.980 1.00 93.06 89 THR A C 1
ATOM 646 O O . THR A 1 89 ? -6.531 12.661 6.254 1.00 93.06 89 THR A O 1
ATOM 649 N N . LYS A 1 90 ? -7.388 14.643 6.904 1.00 95.12 90 LYS A N 1
ATOM 650 C CA . LYS A 1 90 ? -7.583 14.316 8.326 1.00 95.12 90 LYS A CA 1
ATOM 651 C C . LYS A 1 90 ? -9.063 14.141 8.672 1.00 95.12 90 LYS A C 1
ATOM 653 O O . LYS A 1 90 ? -9.426 14.132 9.841 1.00 95.12 90 LYS A O 1
ATOM 658 N N . ASP A 1 91 ? -9.920 14.032 7.660 1.00 96.44 91 ASP A N 1
ATOM 659 C CA . ASP A 1 91 ? -11.321 13.691 7.862 1.00 96.44 91 ASP A CA 1
ATOM 660 C C . ASP A 1 91 ? -11.437 12.201 8.215 1.00 96.44 91 ASP A C 1
ATOM 662 O O . ASP A 1 91 ? -11.294 11.321 7.359 1.00 96.44 91 ASP A O 1
ATOM 666 N N . GLY A 1 92 ? -11.690 11.932 9.498 1.00 95.50 92 GLY A N 1
ATOM 667 C CA . GLY A 1 92 ? -11.841 10.580 10.027 1.00 95.50 92 GLY A CA 1
ATOM 668 C C . GLY A 1 92 ? -12.976 9.794 9.376 1.00 95.50 92 GLY A C 1
ATOM 669 O O . GLY A 1 92 ? -12.850 8.581 9.219 1.00 95.50 92 GLY A O 1
ATOM 670 N N . LYS A 1 93 ? -14.040 10.463 8.908 1.00 96.62 93 LYS A N 1
ATOM 671 C CA . LYS A 1 93 ? -15.136 9.806 8.185 1.00 96.62 93 LYS A CA 1
ATOM 672 C C . LYS A 1 93 ? -14.657 9.255 6.852 1.00 96.62 93 LYS A C 1
ATOM 674 O O . LYS A 1 93 ? -14.940 8.110 6.519 1.00 96.62 93 LYS A O 1
ATOM 679 N N . VAL A 1 94 ? -13.927 10.071 6.091 1.00 97.06 94 VAL A N 1
ATOM 680 C CA . VAL A 1 94 ? -13.416 9.678 4.771 1.00 97.06 94 VAL A CA 1
ATOM 681 C C . VAL A 1 94 ? -12.503 8.466 4.909 1.00 97.06 94 VAL A C 1
ATOM 683 O O . VAL A 1 94 ? -12.635 7.509 4.150 1.00 97.06 94 VAL A O 1
ATOM 686 N N . ILE A 1 95 ? -11.600 8.474 5.888 1.00 96.81 95 ILE A N 1
ATOM 687 C CA . ILE A 1 95 ? -10.693 7.345 6.121 1.00 96.81 95 ILE A CA 1
ATOM 688 C C . ILE A 1 95 ? -11.479 6.111 6.579 1.00 96.81 95 ILE A C 1
ATOM 690 O O . ILE A 1 95 ? -11.258 5.022 6.044 1.00 96.81 95 ILE A O 1
ATOM 694 N N . PHE A 1 96 ? -12.426 6.278 7.508 1.00 97.00 96 PHE A N 1
ATOM 695 C CA . PHE A 1 96 ? -13.278 5.189 7.974 1.00 97.00 96 PHE A CA 1
ATOM 696 C C . PHE A 1 96 ? -14.024 4.521 6.817 1.00 97.00 96 PHE A C 1
ATOM 698 O O . PHE A 1 96 ? -13.930 3.305 6.650 1.00 97.00 96 PHE A O 1
ATOM 705 N N . ASP A 1 97 ? -14.695 5.319 5.985 1.00 96.38 97 ASP A N 1
ATOM 706 C CA . ASP A 1 97 ? -15.495 4.850 4.855 1.00 96.38 97 ASP A CA 1
ATOM 707 C C . ASP A 1 97 ? -14.655 4.057 3.845 1.00 96.38 97 ASP A C 1
ATOM 709 O O . ASP A 1 97 ? -15.114 3.037 3.330 1.00 96.38 97 ASP A O 1
ATOM 713 N N . ASN A 1 98 ? -13.418 4.497 3.588 1.00 95.31 98 ASN A N 1
ATOM 714 C CA . ASN A 1 98 ? -12.537 3.894 2.587 1.00 95.31 98 ASN A CA 1
ATOM 715 C C . ASN A 1 98 ? -11.722 2.689 3.089 1.00 95.31 98 ASN A C 1
ATOM 717 O O . ASN A 1 98 ? -11.184 1.953 2.261 1.00 95.31 98 ASN A O 1
ATOM 721 N N . LEU A 1 99 ? -11.565 2.505 4.404 1.00 95.62 99 LEU A N 1
ATOM 722 C CA . LEU A 1 99 ? -10.691 1.463 4.965 1.00 95.62 99 LEU A CA 1
ATOM 723 C C . LEU A 1 99 ? -11.344 0.659 6.083 1.00 95.62 99 LEU A C 1
ATOM 725 O O . LEU A 1 99 ? -11.328 -0.569 6.068 1.00 95.62 99 LEU A O 1
ATOM 729 N N . CYS A 1 100 ? -11.873 1.349 7.086 1.00 96.31 100 CYS A N 1
ATOM 730 C CA . CYS A 1 100 ? -12.239 0.748 8.363 1.00 96.31 100 CYS A CA 1
ATOM 731 C C . CYS A 1 100 ? -13.592 0.026 8.307 1.00 96.31 100 CYS A C 1
ATOM 733 O O . CYS A 1 100 ? -13.801 -0.937 9.051 1.00 96.31 100 CYS A O 1
ATOM 735 N N . THR A 1 101 ? -14.488 0.442 7.406 1.00 96.25 101 THR A N 1
ATOM 736 C CA . THR A 1 101 ? -15.803 -0.186 7.169 1.00 96.25 101 THR A CA 1
ATOM 737 C C . THR A 1 101 ? -15.709 -1.674 6.846 1.00 96.25 101 THR A C 1
ATOM 739 O O . THR A 1 101 ? -16.595 -2.437 7.234 1.00 96.25 101 THR A O 1
ATOM 742 N N . ALA A 1 102 ? -14.608 -2.107 6.218 1.00 94.25 102 ALA A N 1
ATOM 743 C CA . ALA A 1 102 ? -14.357 -3.504 5.868 1.00 94.25 102 ALA A CA 1
ATOM 744 C C . ALA A 1 102 ? -14.491 -4.461 7.067 1.00 94.25 102 ALA A C 1
ATOM 746 O O . ALA A 1 102 ? -14.913 -5.603 6.887 1.00 94.25 102 ALA A O 1
ATOM 747 N N . CYS A 1 103 ? -14.183 -3.988 8.280 1.00 96.06 103 CYS A N 1
ATOM 748 C CA . CYS A 1 103 ? -14.307 -4.777 9.506 1.00 96.06 103 CYS A CA 1
ATOM 749 C C . CYS A 1 103 ? -15.287 -4.158 10.513 1.00 96.06 103 CYS A C 1
ATOM 751 O O . CYS A 1 103 ? -16.106 -4.870 11.090 1.00 96.06 103 CYS A O 1
ATOM 753 N N . HIS A 1 104 ? -15.257 -2.838 10.711 1.00 96.25 104 HIS A N 1
ATOM 754 C CA . HIS A 1 104 ? -16.003 -2.165 11.784 1.00 96.25 104 HIS A CA 1
ATOM 755 C C . HIS A 1 104 ? -17.484 -1.901 11.472 1.00 96.25 104 HIS A C 1
ATOM 757 O O . HIS A 1 104 ? -18.211 -1.404 12.331 1.00 96.25 104 HIS A O 1
ATOM 763 N N . THR A 1 105 ? -17.967 -2.231 10.272 1.00 93.56 105 THR A N 1
ATOM 764 C CA . THR A 1 105 ? -19.407 -2.169 9.967 1.00 93.56 105 THR A CA 1
ATOM 765 C C . THR A 1 105 ? -20.108 -3.495 10.245 1.00 93.56 105 THR A C 1
ATOM 767 O O . THR A 1 105 ? -21.222 -3.501 10.757 1.00 93.56 105 THR A O 1
ATOM 770 N N . THR A 1 106 ? -19.466 -4.614 9.918 1.00 91.88 106 THR A N 1
ATOM 771 C CA . THR A 1 106 ? -20.067 -5.959 9.965 1.00 91.88 106 THR A CA 1
ATOM 772 C C . THR A 1 106 ? -19.520 -6.835 11.090 1.00 91.88 106 THR A C 1
ATOM 774 O O . THR A 1 106 ? -20.071 -7.900 11.349 1.00 91.88 106 THR A O 1
ATOM 777 N N . GLY A 1 107 ? -18.438 -6.415 11.750 1.00 91.25 107 GLY A N 1
ATOM 778 C CA . GLY A 1 107 ? -17.776 -7.182 12.804 1.00 91.25 107 GLY A CA 1
ATOM 779 C C . GLY A 1 107 ? -16.902 -8.325 12.284 1.00 91.25 107 GLY A C 1
ATOM 780 O O . GLY A 1 107 ? -16.610 -9.271 13.017 1.00 91.25 107 GLY A O 1
ATOM 781 N N . VAL A 1 108 ? -16.477 -8.263 11.016 1.00 91.94 108 VAL A N 1
ATOM 782 C CA . VAL A 1 108 ? -15.569 -9.259 10.423 1.00 91.94 108 VAL A CA 1
ATOM 783 C C . VAL A 1 108 ? -14.303 -9.384 11.269 1.00 91.94 108 VAL A C 1
ATOM 785 O O . VAL A 1 108 ? -13.727 -8.390 11.707 1.00 91.94 108 VAL A O 1
ATOM 788 N N . GLY A 1 109 ? -13.875 -10.626 11.509 1.00 86.81 109 GLY A N 1
ATOM 789 C CA . GLY A 1 109 ? -12.693 -10.904 12.324 1.00 86.81 109 GLY A CA 1
ATOM 790 C C . GLY A 1 109 ? -12.855 -10.507 13.794 1.00 86.81 109 GLY A C 1
ATOM 791 O O . GLY A 1 109 ? -11.859 -10.169 14.427 1.00 86.81 109 GLY A O 1
ATOM 792 N N . MET A 1 110 ? -14.089 -10.521 14.320 1.00 91.06 110 MET A N 1
ATOM 793 C CA . MET A 1 110 ? -14.439 -10.083 15.680 1.00 91.06 110 MET A CA 1
ATOM 794 C C . MET A 1 110 ? -14.147 -8.596 15.933 1.00 91.06 110 MET A C 1
ATOM 796 O O . MET A 1 110 ? -13.938 -8.175 17.072 1.00 91.06 110 MET A O 1
ATOM 800 N N . ALA A 1 111 ? -14.116 -7.783 14.873 1.00 93.94 111 ALA A N 1
ATOM 801 C CA . ALA A 1 111 ? -13.944 -6.347 15.015 1.00 93.94 111 ALA A CA 1
ATOM 802 C C . ALA A 1 111 ? -15.143 -5.730 15.761 1.00 93.94 111 ALA A C 1
ATOM 804 O O . ALA A 1 111 ? -16.288 -6.106 15.504 1.00 93.94 111 ALA A O 1
ATOM 805 N N . PRO A 1 112 ? -14.921 -4.758 16.663 1.00 94.31 112 PRO A N 1
ATOM 806 C CA . PRO A 1 112 ? -16.022 -4.059 17.308 1.00 94.31 112 PRO A CA 1
ATOM 807 C C . PRO A 1 112 ? -16.780 -3.237 16.259 1.00 94.31 112 PRO A C 1
ATOM 809 O O . PRO A 1 112 ? -16.203 -2.333 15.644 1.00 94.31 112 PRO A O 1
ATOM 812 N N . THR A 1 113 ? -18.061 -3.547 16.052 1.00 95.31 113 THR A N 1
ATOM 813 C CA . THR A 1 113 ? -18.963 -2.681 15.277 1.00 95.31 113 THR A CA 1
ATOM 814 C C . THR A 1 113 ? -19.156 -1.347 15.991 1.00 95.31 113 THR A C 1
ATOM 816 O O . THR A 1 113 ? -18.802 -1.218 17.160 1.00 95.31 113 THR A O 1
ATOM 819 N N . LEU A 1 114 ? -19.734 -0.349 15.324 1.00 95.25 114 LEU A N 1
ATOM 820 C CA . LEU A 1 114 ? -20.042 0.959 15.923 1.00 95.25 114 LEU A CA 1
ATOM 821 C C . LEU A 1 114 ? -21.154 0.921 16.994 1.00 95.25 114 LEU A C 1
ATOM 823 O O . LEU A 1 114 ? -21.705 1.961 17.314 1.00 95.25 114 LEU A O 1
ATOM 827 N N . ASP A 1 115 ? -21.489 -0.235 17.558 1.00 94.62 115 ASP A N 1
ATOM 828 C CA . ASP A 1 115 ? -22.506 -0.350 18.605 1.00 94.62 115 ASP A CA 1
ATOM 829 C C . ASP A 1 115 ? -21.890 -0.086 19.988 1.00 94.62 115 ASP A C 1
ATOM 831 O O . ASP A 1 115 ? -20.814 -0.610 20.310 1.00 94.62 115 ASP A O 1
ATOM 835 N N . HIS A 1 116 ? -22.582 0.674 20.841 1.00 93.38 116 HIS A N 1
ATOM 836 C CA . HIS A 1 116 ? -22.107 1.029 22.186 1.00 93.38 116 HIS A CA 1
ATOM 837 C C . HIS A 1 116 ? -21.662 -0.186 23.017 1.00 93.38 116 HIS A C 1
ATOM 839 O O . HIS A 1 116 ? -20.593 -0.165 23.635 1.00 93.38 116 HIS A O 1
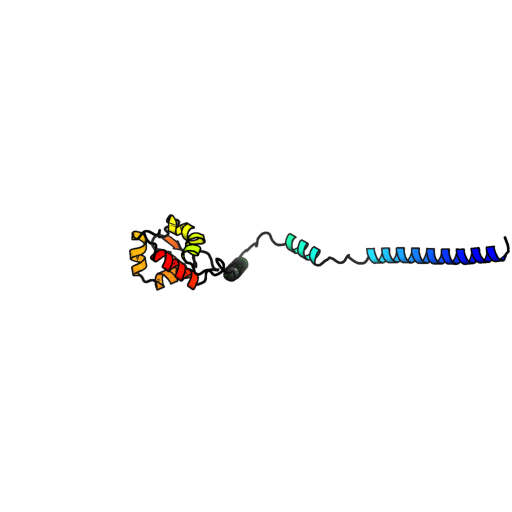ATOM 845 N N . SER A 1 117 ? -22.389 -1.304 22.925 1.00 93.12 117 SER A N 1
ATOM 846 C CA . SER A 1 117 ? -22.069 -2.546 23.644 1.00 93.12 117 SER A CA 1
ATOM 847 C C . SER A 1 117 ? -20.667 -3.093 23.356 1.00 93.12 117 SER A C 1
ATOM 849 O O . SER A 1 117 ? -20.093 -3.799 24.189 1.00 93.12 117 SER A O 1
ATOM 851 N N . HIS A 1 118 ? -20.095 -2.786 22.189 1.00 93.19 118 HIS A N 1
ATOM 852 C CA . HIS A 1 118 ? -18.739 -3.194 21.831 1.00 93.19 118 HIS A CA 1
ATOM 853 C C . HIS A 1 118 ? -17.671 -2.204 22.301 1.00 93.19 118 HIS A C 1
ATOM 855 O O . HIS A 1 118 ? -16.519 -2.607 22.498 1.00 93.19 118 HIS A O 1
ATOM 861 N N . TRP A 1 119 ? -18.027 -0.940 22.524 1.00 94.25 119 TRP A N 1
ATOM 862 C CA . TRP A 1 119 ? -17.074 0.129 22.810 1.00 94.25 119 TRP A CA 1
ATOM 863 C C . TRP A 1 119 ? -17.001 0.536 24.273 1.00 94.25 119 TRP A C 1
ATOM 865 O O . TRP A 1 119 ? -15.924 0.942 24.694 1.00 94.25 119 TRP A O 1
ATOM 875 N N . ASP A 1 120 ? -18.046 0.356 25.080 1.00 92.19 120 ASP A N 1
ATOM 876 C CA . ASP A 1 120 ? -18.076 0.872 26.459 1.00 92.19 120 ASP A CA 1
ATOM 877 C C . ASP A 1 120 ? -16.863 0.419 27.299 1.00 92.19 120 ASP A C 1
ATOM 879 O O . ASP A 1 120 ? -16.151 1.230 27.895 1.00 92.19 120 ASP A O 1
ATOM 883 N N . LYS A 1 121 ? -16.537 -0.882 27.269 1.00 92.06 121 LYS A N 1
ATOM 884 C CA . LYS A 1 121 ? -15.353 -1.436 27.963 1.00 92.06 121 LYS A CA 1
ATOM 885 C C . LYS A 1 121 ? -14.021 -1.004 27.349 1.00 92.06 121 LYS A C 1
ATOM 887 O O . LYS A 1 121 ? -12.997 -1.041 28.027 1.00 92.06 121 LYS A O 1
ATOM 892 N N . ARG A 1 122 ? -14.010 -0.664 26.061 1.00 93.81 122 ARG A N 1
ATOM 893 C CA . ARG A 1 122 ? -12.813 -0.231 25.327 1.00 93.81 122 ARG A CA 1
ATOM 894 C C . ARG A 1 122 ? -12.528 1.242 25.616 1.00 93.81 122 ARG A C 1
ATOM 896 O O . ARG A 1 122 ? -11.400 1.584 25.944 1.00 93.81 122 ARG A O 1
ATOM 903 N N . ILE A 1 123 ? -13.559 2.083 25.616 1.00 94.75 123 ILE A N 1
ATOM 904 C CA . ILE A 1 123 ? -13.497 3.501 25.994 1.00 94.75 123 ILE A CA 1
ATOM 905 C C . ILE A 1 123 ? -12.996 3.660 27.432 1.00 94.75 123 ILE A C 1
ATOM 907 O O . ILE A 1 123 ? -12.176 4.537 27.696 1.00 94.75 123 ILE A O 1
ATOM 911 N N . ALA A 1 124 ? -13.409 2.773 28.345 1.00 94.19 124 ALA A N 1
ATOM 912 C CA . ALA A 1 124 ? -12.932 2.768 29.729 1.00 94.19 124 ALA A CA 1
ATOM 913 C C . ALA A 1 124 ? -11.406 2.564 29.873 1.00 94.19 124 ALA A C 1
ATOM 915 O O . ALA A 1 124 ? -10.847 2.913 30.908 1.00 94.19 124 ALA A O 1
ATOM 916 N N . GLN A 1 125 ? -10.720 2.038 28.850 1.00 93.19 125 GLN A N 1
ATOM 917 C CA . GLN A 1 125 ? -9.254 1.900 28.831 1.00 93.19 125 GLN A CA 1
ATOM 918 C C . GLN A 1 125 ? -8.535 3.211 28.468 1.00 93.19 125 GLN A C 1
ATOM 920 O O . GLN A 1 125 ? -7.307 3.276 28.531 1.00 93.19 125 GLN A O 1
ATOM 925 N N . GLY A 1 126 ? -9.287 4.246 28.083 1.00 94.81 126 GLY A N 1
ATOM 926 C CA . GLY A 1 126 ? -8.772 5.543 27.656 1.00 94.81 126 GLY A CA 1
ATOM 927 C C . GLY A 1 126 ? -8.493 5.622 26.153 1.00 94.81 126 GLY A C 1
ATOM 928 O O . GLY A 1 126 ? -8.141 4.636 25.505 1.00 94.81 126 GLY A O 1
ATOM 929 N N . LYS A 1 127 ? -8.635 6.831 25.595 1.00 94.06 127 LYS A N 1
ATOM 930 C CA . LYS A 1 127 ? -8.429 7.097 24.162 1.00 94.06 127 LYS A CA 1
ATOM 931 C C . LYS A 1 127 ? -7.005 6.795 23.700 1.00 94.06 127 LYS A C 1
ATOM 933 O O . LYS A 1 127 ? -6.841 6.194 22.645 1.00 94.06 127 LYS A O 1
ATOM 938 N N . ASP A 1 128 ? -6.002 7.115 24.515 1.00 95.75 128 ASP A N 1
ATOM 939 C CA . ASP A 1 128 ? -4.594 6.861 24.184 1.00 95.75 128 ASP A CA 1
ATOM 940 C C . ASP A 1 128 ? -4.320 5.370 23.947 1.00 95.75 128 ASP A C 1
ATOM 942 O O . ASP A 1 128 ? -3.607 4.997 23.015 1.00 95.75 128 ASP A O 1
ATOM 946 N N . THR A 1 129 ? -4.957 4.498 24.734 1.00 96.12 129 THR A N 1
ATOM 947 C CA . THR A 1 129 ? -4.885 3.044 24.549 1.00 96.12 129 THR A CA 1
ATOM 948 C C . THR A 1 129 ? -5.505 2.623 23.215 1.00 96.12 129 THR A C 1
ATOM 950 O O . THR A 1 129 ? -4.939 1.796 22.503 1.00 96.12 129 THR A O 1
ATOM 953 N N . LEU A 1 130 ? -6.643 3.214 22.835 1.00 95.81 130 LEU A N 1
ATOM 954 C CA . LEU A 1 130 ? -7.304 2.927 21.557 1.00 95.81 130 LEU A CA 1
ATOM 955 C C . LEU A 1 130 ? -6.469 3.393 20.363 1.00 95.81 130 LEU A C 1
ATOM 957 O O . LEU A 1 130 ? -6.341 2.654 19.388 1.00 95.81 130 LEU A O 1
ATOM 961 N N . TYR A 1 131 ? -5.863 4.577 20.452 1.00 97.50 131 TYR A N 1
ATOM 962 C CA . TYR A 1 131 ? -4.944 5.075 19.431 1.00 97.50 131 TYR A CA 1
ATOM 963 C C . TYR A 1 131 ? -3.743 4.157 19.278 1.00 97.50 131 TYR A C 1
ATOM 965 O O . TYR A 1 131 ? -3.436 3.732 18.166 1.00 97.50 131 TYR A O 1
ATOM 973 N N . LYS A 1 132 ? -3.118 3.771 20.394 1.00 97.06 132 LYS A N 1
ATOM 974 C CA . LYS A 1 132 ? -1.984 2.850 20.385 1.00 97.06 132 LYS A CA 1
ATOM 975 C C . LYS A 1 132 ? -2.342 1.518 19.728 1.00 97.06 132 LYS A C 1
ATOM 977 O O . LYS A 1 132 ? -1.636 1.082 18.825 1.00 97.06 132 LYS A O 1
ATOM 982 N N . HIS A 1 133 ? -3.464 0.912 20.113 1.00 96.19 133 HIS A N 1
ATOM 983 C CA . HIS A 1 133 ? -3.954 -0.323 19.496 1.00 96.19 133 HIS A CA 1
ATOM 984 C C . HIS A 1 133 ? -4.234 -0.165 17.994 1.00 96.19 133 HIS A C 1
ATOM 986 O O . HIS A 1 133 ? -3.953 -1.078 17.222 1.00 96.19 133 HIS A O 1
ATOM 992 N N . ALA A 1 134 ? -4.736 0.991 17.556 1.00 96.38 134 ALA A N 1
ATOM 993 C CA . ALA A 1 134 ? -4.968 1.256 16.140 1.00 96.38 134 ALA A CA 1
ATOM 994 C C . ALA A 1 134 ? -3.668 1.470 15.344 1.00 96.38 134 ALA A C 1
ATOM 996 O O . ALA A 1 134 ? -3.581 1.058 14.187 1.00 96.38 134 ALA A O 1
ATOM 997 N N 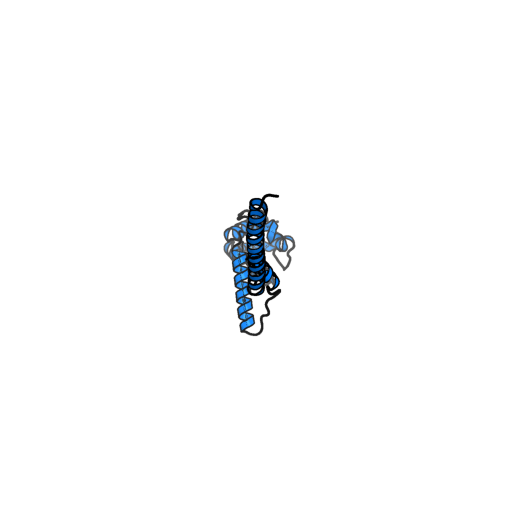. ILE A 1 135 ? -2.652 2.089 15.951 1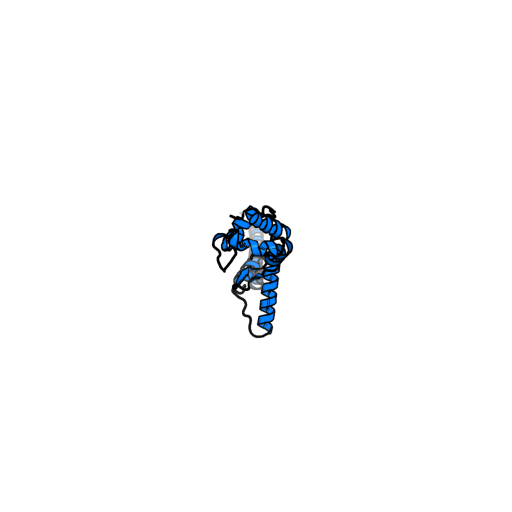.00 96.88 135 ILE A N 1
ATOM 998 C CA . ILE A 1 135 ? -1.352 2.373 15.326 1.00 96.88 135 ILE A CA 1
ATOM 999 C C . ILE A 1 135 ? -0.492 1.108 15.263 1.00 96.88 135 ILE A C 1
ATOM 1001 O O . ILE A 1 135 ? -0.021 0.731 14.188 1.00 96.88 135 ILE A O 1
ATOM 1005 N N . GLU A 1 136 ? -0.311 0.437 16.398 1.00 95.88 136 GLU A N 1
ATOM 1006 C CA . GLU A 1 136 ? 0.585 -0.715 16.550 1.00 95.88 136 GLU A CA 1
ATOM 1007 C C . GLU A 1 136 ? -0.073 -2.037 16.141 1.00 95.88 136 GLU A C 1
ATOM 1009 O O . GLU A 1 136 ? 0.621 -3.019 15.877 1.00 95.88 136 GLU A O 1
ATOM 1014 N N . GLY A 1 137 ? -1.402 -2.054 16.039 1.00 94.69 137 GLY A N 1
ATOM 101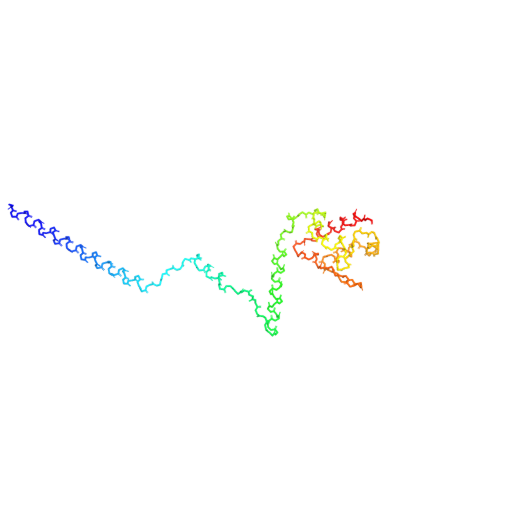5 C CA . GLY A 1 137 ? -2.192 -3.267 15.893 1.00 94.69 137 GLY A CA 1
ATOM 1016 C C . GLY A 1 137 ? -2.524 -3.880 17.252 1.00 94.69 137 GLY A C 1
ATOM 1017 O O . GLY A 1 137 ? -1.880 -3.620 18.269 1.00 94.69 137 GLY A O 1
ATOM 1018 N N . TYR A 1 138 ? -3.561 -4.709 17.275 1.00 94.62 138 TYR A N 1
ATOM 1019 C CA . TYR A 1 138 ? -4.055 -5.327 18.497 1.00 94.62 138 TYR A CA 1
ATOM 1020 C C . TYR A 1 138 ? -4.600 -6.721 18.217 1.00 94.62 138 TYR A C 1
ATOM 1022 O O . TYR A 1 138 ? -5.329 -6.937 17.251 1.00 94.62 138 TYR A O 1
ATOM 1030 N N . THR A 1 139 ? -4.245 -7.671 19.078 1.00 93.50 139 THR A N 1
ATOM 1031 C CA . THR A 1 139 ? -4.871 -8.995 19.115 1.00 93.50 139 THR A CA 1
ATOM 1032 C C . THR A 1 139 ? -5.609 -9.122 20.437 1.00 93.50 139 THR A C 1
ATOM 1034 O O . THR A 1 139 ? -4.995 -9.069 21.503 1.00 93.50 139 THR A O 1
ATOM 1037 N N . GLY A 1 140 ? -6.931 -9.231 20.355 1.00 85.62 140 GLY A N 1
ATOM 1038 C CA . GLY A 1 140 ? -7.811 -9.301 21.507 1.00 85.62 140 GLY A CA 1
ATOM 1039 C C . GLY A 1 140 ? -7.866 -10.689 22.143 1.00 85.62 140 GLY A C 1
ATOM 1040 O O . GLY A 1 140 ? -7.583 -11.694 21.487 1.00 85.62 140 GLY A O 1
ATOM 1041 N N . PRO A 1 141 ? -8.265 -10.771 23.424 1.00 84.19 141 PRO A N 1
ATOM 1042 C CA . PRO A 1 141 ? -8.472 -12.044 24.118 1.00 84.19 141 PRO A CA 1
ATOM 1043 C C . PRO A 1 141 ? -9.644 -12.853 23.536 1.00 84.19 141 PRO A C 1
ATOM 1045 O O . PRO A 1 141 ? -9.730 -14.057 23.746 1.00 84.19 141 PRO A O 1
ATOM 1048 N N . ASP A 1 142 ? -10.535 -12.190 22.799 1.00 81.19 142 ASP A N 1
ATOM 1049 C CA . ASP A 1 142 ? -11.641 -12.755 22.022 1.00 81.19 142 ASP A CA 1
ATOM 1050 C C . ASP A 1 142 ? -11.196 -13.318 20.658 1.00 81.19 142 ASP A C 1
ATOM 1052 O O . ASP A 1 142 ? -12.022 -13.812 19.892 1.00 81.19 142 ASP A O 1
ATOM 1056 N N . GLY A 1 143 ? -9.895 -13.257 20.349 1.00 82.81 143 GLY A N 1
ATOM 1057 C CA . GLY A 1 143 ? -9.333 -13.679 19.068 1.00 82.81 143 GLY A CA 1
ATOM 1058 C C . GLY A 1 143 ? -9.502 -12.647 17.952 1.00 82.81 143 GLY A C 1
ATOM 1059 O O . GLY A 1 143 ? -9.146 -12.939 16.811 1.00 82.81 143 GLY A O 1
ATOM 1060 N N . GLY A 1 144 ? -10.022 -11.450 18.254 1.00 87.62 144 GLY A N 1
ATOM 1061 C CA . GLY A 1 144 ? -10.132 -10.370 17.280 1.00 87.62 144 GLY A CA 1
ATOM 1062 C C . GLY A 1 144 ? -8.769 -9.818 16.886 1.00 87.62 144 GLY A C 1
ATOM 1063 O O . GLY A 1 144 ? -7.920 -9.573 17.744 1.00 87.62 144 GLY A O 1
ATOM 1064 N N . ILE A 1 145 ? -8.550 -9.612 15.588 1.00 92.06 145 ILE A N 1
ATOM 1065 C CA . ILE A 1 145 ? -7.279 -9.102 15.059 1.00 92.06 145 ILE A CA 1
ATOM 1066 C C . ILE A 1 145 ? -7.523 -7.753 14.388 1.00 92.06 145 ILE A C 1
ATOM 1068 O O . ILE A 1 145 ? -8.208 -7.664 13.371 1.00 92.06 145 ILE A O 1
ATOM 1072 N N . MET A 1 146 ? -6.903 -6.710 14.934 1.00 95.25 146 MET A N 1
ATOM 1073 C CA . MET A 1 146 ? -6.788 -5.393 14.320 1.00 95.25 146 MET A CA 1
ATOM 1074 C C . MET A 1 146 ? -5.364 -5.229 13.768 1.00 95.25 146 MET A C 1
ATOM 1076 O O . MET A 1 146 ? -4.413 -5.164 14.552 1.00 95.25 146 MET A O 1
ATOM 1080 N N . PRO A 1 147 ? -5.175 -5.173 12.438 1.00 94.50 147 PRO A N 1
ATOM 1081 C CA . PRO A 1 147 ? -3.855 -4.961 11.856 1.00 94.50 147 PRO A CA 1
ATOM 1082 C C . PRO A 1 147 ? -3.271 -3.586 12.230 1.00 94.50 147 PRO A C 1
ATOM 1084 O O . PRO A 1 147 ? -4.039 -2.629 12.376 1.00 94.50 147 PRO A O 1
ATOM 1087 N N . PRO A 1 148 ? -1.932 -3.445 12.300 1.00 95.38 148 PRO A N 1
ATOM 1088 C CA . PRO A 1 148 ? -1.284 -2.150 12.503 1.00 95.38 148 PRO A CA 1
ATOM 1089 C C . PRO A 1 148 ? -1.748 -1.128 11.465 1.00 95.38 148 PRO A C 1
ATOM 1091 O O . PRO A 1 148 ? -1.818 -1.438 10.269 1.00 95.38 148 PRO A O 1
ATOM 1094 N N . LYS A 1 149 ? -2.083 0.082 11.921 1.00 95.62 149 LYS A N 1
ATOM 1095 C CA . LYS A 1 149 ? -2.629 1.176 11.103 1.00 95.62 149 LYS A CA 1
ATOM 1096 C C . LYS A 1 149 ? -3.835 0.768 10.245 1.00 95.62 149 LYS A C 1
ATOM 1098 O O . LYS A 1 149 ? -3.955 1.178 9.092 1.00 95.62 149 LYS A O 1
ATOM 1103 N N . GLY A 1 150 ? -4.695 -0.119 10.752 1.00 93.06 150 GLY A N 1
ATOM 1104 C CA . GLY A 1 150 ? -5.854 -0.626 10.005 1.00 93.06 150 GLY A CA 1
ATOM 1105 C C . GLY A 1 150 ? -5.488 -1.359 8.706 1.00 93.06 150 GLY A C 1
ATOM 1106 O O . GLY A 1 150 ? -6.314 -1.466 7.805 1.00 93.06 150 GLY A O 1
ATOM 1107 N N . GLY A 1 151 ? -4.242 -1.828 8.579 1.00 92.50 151 GLY A N 1
ATOM 1108 C CA . GLY A 1 151 ? -3.727 -2.496 7.383 1.00 92.50 151 GLY A CA 1
ATOM 1109 C C . GLY A 1 151 ? -3.133 -1.555 6.332 1.00 92.50 151 GLY A C 1
ATOM 1110 O O . GLY A 1 151 ? -2.577 -2.041 5.348 1.00 92.50 151 GLY A O 1
ATOM 1111 N N . ASN A 1 152 ? -3.186 -0.234 6.536 1.00 94.56 152 ASN A N 1
ATOM 1112 C CA . ASN A 1 152 ? -2.589 0.741 5.629 1.00 94.56 152 ASN A CA 1
ATOM 1113 C C . ASN A 1 152 ? -1.377 1.442 6.279 1.00 94.56 152 ASN A C 1
ATOM 1115 O O . ASN A 1 152 ? -1.549 2.392 7.045 1.00 94.56 152 ASN A O 1
ATOM 1119 N N . PRO A 1 153 ? -0.131 1.038 5.954 1.00 93.31 153 PRO A N 1
ATOM 1120 C CA . PRO A 1 153 ? 1.065 1.606 6.578 1.00 93.31 153 PRO A CA 1
ATOM 1121 C C . PRO A 1 153 ? 1.292 3.093 6.249 1.00 93.31 153 PRO A C 1
ATOM 1123 O O . PRO A 1 153 ? 2.048 3.755 6.965 1.00 93.31 153 PRO A O 1
ATOM 1126 N N . ALA A 1 154 ? 0.639 3.607 5.199 1.00 94.75 154 ALA A N 1
ATOM 1127 C CA . ALA A 1 154 ? 0.708 4.996 4.749 1.00 94.75 154 ALA A CA 1
ATOM 1128 C C . ALA A 1 154 ? -0.100 5.974 5.621 1.00 94.75 154 ALA A C 1
ATOM 1130 O O . ALA A 1 154 ? 0.054 7.185 5.475 1.00 94.75 154 ALA A O 1
ATOM 1131 N N . LEU A 1 155 ? -0.979 5.480 6.503 1.00 95.50 155 LEU A N 1
ATOM 1132 C CA . LEU A 1 155 ? -1.722 6.344 7.420 1.00 95.50 155 LEU A CA 1
ATOM 1133 C C . LEU A 1 155 ? -0.778 7.004 8.431 1.00 95.50 155 LEU A C 1
ATOM 1135 O O . LEU A 1 155 ? 0.068 6.337 9.043 1.00 95.50 155 LEU A O 1
ATOM 1139 N N . THR A 1 156 ? -0.938 8.311 8.631 1.00 95.31 156 THR A N 1
ATOM 1140 C CA . THR A 1 156 ? -0.246 9.030 9.709 1.00 95.31 156 THR A CA 1
ATOM 1141 C C . THR A 1 156 ? -0.950 8.811 11.048 1.00 95.31 156 THR A C 1
ATOM 1143 O O . THR A 1 156 ? -2.115 8.409 11.097 1.00 95.31 156 THR A O 1
ATOM 1146 N N . GLU A 1 157 ? -0.256 9.066 12.156 1.00 95.00 157 GLU A N 1
ATOM 1147 C CA . GLU A 1 157 ? -0.856 8.943 13.490 1.00 95.00 157 GLU A CA 1
ATOM 1148 C C . GLU A 1 157 ? -2.020 9.924 13.668 1.00 95.00 157 GLU A C 1
ATOM 1150 O O . GLU A 1 157 ? -3.063 9.552 14.195 1.00 95.00 157 GLU A O 1
ATOM 1155 N N . GLU A 1 158 ? -1.917 11.137 13.118 1.00 95.50 158 GLU A N 1
ATOM 1156 C CA . GLU A 1 158 ? -3.003 12.121 13.159 1.00 95.50 158 GLU A CA 1
ATOM 1157 C C . GLU A 1 158 ? -4.237 11.649 12.390 1.00 95.50 158 GLU A C 1
ATOM 1159 O O . GLU A 1 158 ? -5.363 11.877 12.828 1.00 95.50 158 GLU A O 1
ATOM 1164 N N . GLN A 1 159 ? -4.035 10.990 11.246 1.00 96.94 159 GLN A N 1
ATOM 1165 C CA . GLN A 1 159 ? -5.120 10.392 10.473 1.00 96.94 159 GLN A CA 1
ATOM 1166 C C . GLN A 1 159 ? -5.806 9.269 11.259 1.00 96.94 159 GLN A C 1
ATOM 1168 O O . GLN A 1 159 ? -7.034 9.168 11.250 1.00 96.94 159 GLN A O 1
ATOM 1173 N N . ILE A 1 160 ? -5.032 8.455 11.980 1.00 97.31 160 ILE A N 1
ATOM 1174 C CA . ILE A 1 160 ? -5.565 7.390 12.835 1.00 97.31 160 ILE A CA 1
ATOM 1175 C C . ILE A 1 160 ? -6.337 7.983 14.014 1.00 97.31 160 ILE A C 1
ATOM 1177 O O . ILE A 1 160 ? -7.471 7.572 14.244 1.00 97.31 160 ILE A O 1
ATOM 1181 N N . HIS A 1 161 ? -5.782 8.978 14.709 1.00 97.56 161 HIS A N 1
ATOM 1182 C CA . HIS A 1 161 ? -6.458 9.653 15.819 1.00 97.56 161 HIS A CA 1
ATOM 1183 C C . HIS A 1 161 ? -7.791 10.247 15.365 1.00 97.56 161 HIS A C 1
ATOM 1185 O O . HIS A 1 161 ? -8.820 9.958 15.969 1.00 97.56 161 HIS A O 1
ATOM 1191 N N . ALA A 1 162 ? -7.798 10.984 14.249 1.00 97.62 162 ALA A N 1
ATOM 1192 C CA . ALA A 1 162 ? -9.018 11.566 13.693 1.00 97.62 162 ALA A CA 1
ATOM 1193 C C . ALA A 1 162 ? -10.067 10.502 13.332 1.00 97.62 162 ALA A C 1
ATOM 1195 O O . ALA A 1 162 ? -11.260 10.708 13.546 1.00 97.62 162 ALA A O 1
ATOM 1196 N N . THR A 1 163 ? -9.633 9.353 12.808 1.00 97.69 163 THR A N 1
ATOM 1197 C CA . THR A 1 163 ? -10.525 8.236 12.466 1.00 97.69 163 THR A CA 1
ATOM 1198 C C . THR A 1 163 ? -11.104 7.576 13.715 1.00 97.69 163 THR A C 1
ATOM 1200 O O . THR A 1 163 ? -12.307 7.333 13.772 1.00 97.69 163 THR A O 1
ATOM 1203 N N . VAL A 1 164 ? -10.284 7.325 14.739 1.00 97.44 164 VAL A N 1
ATOM 1204 C CA . VAL A 1 164 ? -10.745 6.751 16.012 1.00 97.44 164 VAL A CA 1
ATOM 1205 C C . VAL A 1 164 ? -11.690 7.717 16.729 1.00 97.44 164 VAL A C 1
ATOM 1207 O O . VAL A 1 164 ? -12.752 7.294 17.178 1.00 97.44 164 VAL A O 1
ATOM 1210 N N . ASP A 1 165 ? -11.367 9.010 16.784 1.00 97.38 165 ASP A N 1
ATOM 1211 C CA . ASP A 1 165 ? -12.260 10.033 17.341 1.00 97.38 165 ASP A CA 1
ATOM 1212 C C . ASP A 1 165 ? -13.595 10.089 16.596 1.00 97.38 165 ASP A C 1
ATOM 1214 O O . ASP A 1 165 ? -14.652 10.154 17.227 1.00 97.38 165 ASP A O 1
ATOM 1218 N N . TRP A 1 166 ? -13.562 10.007 15.263 1.00 97.81 166 TRP A N 1
ATOM 1219 C CA . TRP A 1 166 ? -14.778 9.941 14.465 1.00 97.81 166 TRP A CA 1
ATOM 1220 C C . TRP A 1 166 ? -15.607 8.697 14.805 1.00 97.81 166 TRP A C 1
ATOM 1222 O O . TRP A 1 166 ? -16.807 8.822 15.033 1.00 97.81 166 TRP A O 1
ATOM 1232 N N . MET A 1 167 ? -14.991 7.516 14.916 1.00 97.12 167 MET A N 1
ATOM 1233 C CA . MET A 1 167 ? -15.703 6.289 15.297 1.00 97.12 167 MET A CA 1
ATOM 1234 C C . MET A 1 167 ? -16.363 6.418 16.673 1.00 97.12 167 MET A C 1
ATOM 1236 O O . MET A 1 167 ? -17.545 6.114 16.810 1.00 97.12 167 MET A O 1
ATOM 1240 N N . LEU A 1 168 ? -15.627 6.916 17.672 1.00 96.25 168 LEU A N 1
ATOM 1241 C CA . LEU A 1 168 ? -16.140 7.124 19.029 1.00 96.25 168 LEU A CA 1
ATOM 1242 C C . LEU A 1 168 ? -17.281 8.151 19.078 1.00 96.25 168 LEU A C 1
ATOM 1244 O O . LEU A 1 168 ? -18.180 8.027 19.904 1.00 96.25 168 LEU A O 1
ATOM 1248 N N . GLY A 1 169 ? -17.256 9.158 18.203 1.00 96.00 169 GLY A N 1
ATOM 1249 C CA . GLY A 1 169 ? -18.320 10.155 18.078 1.00 96.00 169 GLY A CA 1
ATOM 1250 C C . GLY A 1 169 ? -19.552 9.689 17.294 1.00 96.00 169 GLY A C 1
ATOM 1251 O O . GLY A 1 169 ? -20.553 10.399 17.292 1.00 96.00 169 GLY A O 1
ATOM 1252 N N . ASN A 1 170 ? -19.493 8.532 16.625 1.00 96.25 170 ASN A N 1
ATOM 1253 C CA . ASN A 1 170 ? -20.557 8.007 15.755 1.00 96.25 170 ASN A CA 1
ATOM 1254 C C . ASN A 1 170 ? -21.032 6.607 16.184 1.00 96.25 170 ASN A C 1
ATOM 1256 O O . ASN A 1 170 ? -21.512 5.827 15.356 1.00 96.25 170 ASN A O 1
ATOM 1260 N N . LEU A 1 171 ? -20.883 6.287 17.470 1.00 95.06 171 LEU A N 1
ATOM 1261 C CA . LEU A 1 171 ? -21.430 5.065 18.047 1.00 95.06 171 LEU A CA 1
ATOM 1262 C C . LEU A 1 171 ? -22.969 5.092 18.047 1.00 95.06 171 LEU A C 1
ATOM 1264 O O . LEU A 1 171 ? -23.579 6.162 18.110 1.00 95.06 171 LEU A O 1
ATOM 1268 N N . LYS A 1 172 ? -23.576 3.911 17.931 1.00 90.19 172 LYS A N 1
ATOM 1269 C CA . LYS A 1 172 ? -25.022 3.667 17.876 1.00 90.19 172 LYS A CA 1
ATOM 1270 C C . LYS A 1 172 ? -25.521 2.923 19.103 1.00 90.19 172 LYS A C 1
ATOM 1272 O O . LYS A 1 172 ? -24.762 2.082 19.645 1.00 90.19 172 LYS A O 1
#

Sequence (172 aa):
MRNYDLEFLKRFSMVIALLATITLGLILLAAYIHTRIPPEVSPTAAKRTEQRISPTGAVYAGSTGAAAQAAAKAAALAKAASQVAYGGTKDGKVIFDNLCTACHTTGVGMAPTLDHSHWDKRIAQGKDTLYKHAIEGYTGPDGGIMPPKGGNPALTEEQIHATVDWMLGNLK

Organism: NCBI:txid1167641

InterPro domains:
  IPR009056 Cytochrome c-like domain [PF13442] (90-167)
  IPR009056 Cytochrome c-like domain [PS51007] (87-171)
  IPR036909 Cytochrome c-like domain superfamily [G3DSA:1.10.760.10] (85-171)
  IPR036909 Cytochrome c-like domain superfamily [SSF46626] (65-169)

Foldseek 3Di:
DDPVVVVVVVVVVVVVVVVVVVVVVVVVVVVVVVVVDPDDQDPVNVVVVVVVPPDPDDDQDDPNSVVVVVVVVVVVLVVLQPDAPPVVDLQLVVCCVVFVCVDQCPPPQVHPHLACVSCVVVCVVPLVVVLCCLQCWDQDPVRRTQDHVSPRSNDDSSSSSSNSVVSPVRRD

pLDDT: mean 90.57, std 6.75, range [56.69, 98.0]

Secondary structure (DSSP, 8-state):
--HHHHHHHHHHHHHHHHHHHHHHHHHHHHHHHHHHSPPPPPHHHHHHHHHHHS-SS----HHHHHHHHHHHHHHHHHHHHTS-GGGG---HHHHIIIIIHHHHTTTGGGPPPSSHHHHHHHHTT-HHHHHHHHHH-EE-TTS-EE-GGGG-TT--HHHHHHHHHHHHHT--

Radius of gyration: 37.23 Å; chains: 1; bounding box: 64×40×114 Å